Protein AF-A0AAD4EBS3-F1 (afdb_monomer_lite)

Radius of gyration: 17.21 Å; chains: 1; bounding box: 46×28×37 Å

Foldseek 3Di:
DDWDFPDWDWDDDPVDIDIDTDTPDDDDDVVVVCVVCVVDDDPVVVVVVVVVVVVVVCCCCPVVVD

Sequence (66 aa):
HVVSCLDSFQHRVPQDAHEYIVFGLLGEILLALIQCNKKGVPKPLVKVIAKQVLLGLQYLHYECDL

InterPro domains:
  IPR011009 Protein kinase-like domain superfamily [SSF56112] (1-63)

Structure (mmCIF, N/CA/C/O backbone):
data_AF-A0AAD4EBS3-F1
#
_entry.id   AF-A0AAD4EBS3-F1
#
loop_
_atom_site.group_PDB
_atom_site.id
_atom_site.type_symbol
_atom_site.label_atom_id
_atom_site.label_alt_id
_atom_site.label_comp_id
_atom_site.label_asym_id
_atom_site.label_entity_id
_atom_site.label_seq_id
_atom_site.pdbx_PDB_ins_code
_atom_site.Cartn_x
_atom_site.Cartn_y
_atom_site.Cartn_z
_atom_site.occupancy
_atom_site.B_iso_or_equiv
_atom_site.auth_seq_id
_atom_site.auth_comp_id
_atom_site.auth_asym_id
_atom_site.auth_atom_id
_atom_site.pdbx_PDB_model_num
ATOM 1 N N . HIS A 1 1 ? -4.911 -1.966 -3.322 1.00 81.38 1 HIS A N 1
ATOM 2 C CA . HIS A 1 1 ? -3.992 -0.869 -2.942 1.00 81.38 1 HIS A CA 1
ATOM 3 C C . HIS A 1 1 ? -2.583 -1.411 -2.772 1.00 81.38 1 HIS A C 1
ATOM 5 O O . HIS A 1 1 ? -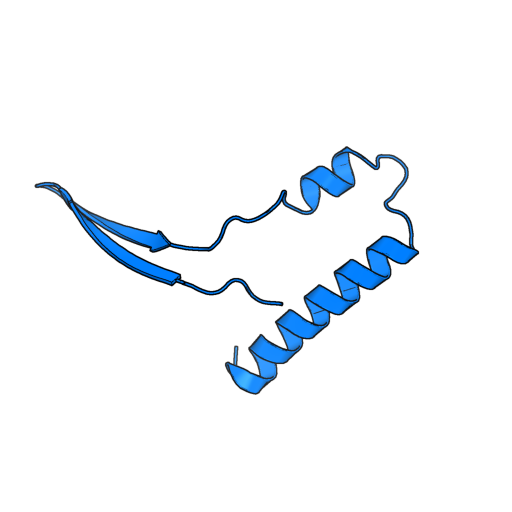2.181 -1.712 -1.658 1.00 81.38 1 HIS A O 1
ATOM 11 N N . VAL A 1 2 ? -1.856 -1.579 -3.873 1.00 94.38 2 VAL A N 1
ATOM 12 C CA . VAL A 1 2 ? -0.449 -2.005 -3.870 1.00 94.38 2 VAL A CA 1
ATOM 13 C C . VAL A 1 2 ? 0.316 -0.997 -4.716 1.00 94.38 2 VAL A C 1
ATOM 15 O O . VAL A 1 2 ? -0.228 -0.496 -5.700 1.00 94.38 2 VAL A O 1
ATOM 18 N N . VAL A 1 3 ? 1.529 -0.644 -4.301 1.00 94.75 3 VAL A N 1
ATOM 19 C CA . VAL A 1 3 ? 2.374 0.280 -5.061 1.00 94.75 3 VAL A CA 1
ATOM 20 C C . VAL A 1 3 ? 2.819 -0.408 -6.351 1.00 94.75 3 VAL A C 1
ATOM 22 O O . VAL A 1 3 ? 3.289 -1.541 -6.318 1.00 94.75 3 VAL A O 1
ATOM 25 N N . SER A 1 4 ? 2.668 0.277 -7.482 1.00 93.75 4 SER A N 1
ATOM 26 C CA . SER A 1 4 ? 3.084 -0.235 -8.789 1.00 93.75 4 SER A CA 1
ATOM 27 C C . SER A 1 4 ? 4.503 0.216 -9.117 1.00 93.75 4 SER A C 1
ATOM 29 O O . SER A 1 4 ? 4.815 1.402 -8.998 1.00 93.75 4 SER A O 1
ATOM 31 N N . CYS A 1 5 ? 5.336 -0.723 -9.562 1.00 94.38 5 CYS A N 1
ATOM 32 C CA . CYS A 1 5 ? 6.601 -0.420 -10.224 1.00 94.38 5 CYS A CA 1
ATOM 33 C C . CYS A 1 5 ? 6.299 0.266 -11.564 1.00 94.38 5 CYS A C 1
ATOM 35 O O . CYS A 1 5 ? 5.579 -0.296 -12.390 1.00 94.38 5 CYS A O 1
ATOM 37 N N . LEU A 1 6 ? 6.788 1.492 -11.743 1.00 96.69 6 LEU A N 1
ATOM 38 C CA . LEU A 1 6 ? 6.615 2.265 -12.975 1.00 96.69 6 LEU A CA 1
ATOM 39 C C . LEU A 1 6 ? 7.739 1.995 -13.973 1.00 96.69 6 LEU A C 1
ATOM 41 O O . LEU A 1 6 ? 7.495 1.997 -15.175 1.00 96.69 6 LEU A O 1
ATOM 45 N N . ASP A 1 7 ? 8.953 1.792 -13.468 1.00 96.75 7 ASP A N 1
ATOM 46 C CA . ASP A 1 7 ? 10.138 1.499 -14.266 1.00 96.75 7 ASP A CA 1
ATOM 47 C C . ASP A 1 7 ? 11.203 0.814 -13.398 1.00 96.75 7 ASP A C 1
ATOM 49 O O . ASP A 1 7 ? 11.207 0.949 -12.168 1.00 96.75 7 ASP A O 1
ATOM 53 N N . SER A 1 8 ? 12.126 0.111 -14.040 1.00 95.94 8 SER A N 1
ATOM 54 C CA . SER A 1 8 ? 13.295 -0.493 -13.407 1.00 95.94 8 SER A CA 1
ATOM 55 C C . SER A 1 8 ? 14.493 -0.392 -14.340 1.00 95.94 8 SER A C 1
ATOM 57 O O . SER A 1 8 ? 14.439 -0.869 -15.475 1.00 95.94 8 SER A O 1
ATOM 59 N N . PHE A 1 9 ? 15.593 0.189 -13.866 1.00 95.19 9 PHE A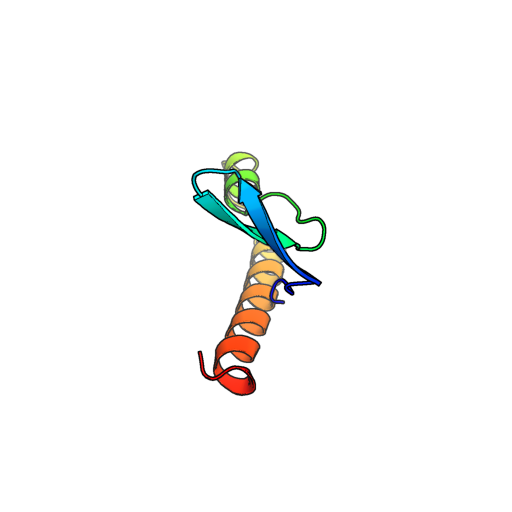 N 1
ATOM 60 C CA . PHE A 1 9 ? 16.799 0.357 -14.673 1.00 95.19 9 PHE A CA 1
ATOM 61 C C . PHE A 1 9 ? 18.069 0.147 -13.852 1.00 95.19 9 PHE A C 1
ATOM 63 O O . PHE A 1 9 ? 18.076 0.237 -12.626 1.00 95.19 9 PHE A O 1
ATOM 70 N N . GLN A 1 10 ? 19.172 -0.118 -14.554 1.00 95.12 10 GLN A N 1
ATOM 71 C CA . GLN A 1 10 ? 20.487 -0.291 -13.946 1.00 95.12 10 GLN A CA 1
ATOM 72 C C . GLN A 1 10 ? 21.367 0.931 -14.187 1.00 95.12 10 GLN A C 1
ATOM 74 O O . GLN A 1 10 ? 21.570 1.348 -15.330 1.00 95.12 10 GLN A O 1
ATOM 79 N N . HIS A 1 11 ? 21.958 1.456 -13.119 1.00 92.81 11 HIS A N 1
ATOM 80 C CA . HIS A 1 11 ? 23.044 2.422 -13.213 1.00 92.81 11 HIS A CA 1
ATOM 81 C C . HIS A 1 11 ? 24.382 1.688 -13.107 1.00 92.81 11 HIS A C 1
ATOM 83 O O . HIS A 1 11 ? 24.696 1.102 -12.071 1.00 92.81 11 HIS A O 1
ATOM 89 N N . ARG A 1 12 ? 25.168 1.705 -14.187 1.00 89.75 12 ARG A N 1
ATOM 90 C CA . ARG A 1 12 ? 26.497 1.080 -14.224 1.00 89.75 12 ARG A CA 1
ATOM 91 C C . ARG A 1 12 ? 27.570 2.101 -13.876 1.00 89.75 12 ARG A C 1
ATOM 93 O O . ARG A 1 12 ? 27.719 3.111 -14.560 1.00 89.75 12 ARG A O 1
ATOM 100 N N . VAL A 1 13 ? 28.343 1.782 -12.853 1.00 85.44 13 VAL A N 1
ATOM 101 C CA . VAL A 1 13 ? 29.551 2.482 -12.414 1.00 85.44 13 VAL A CA 1
ATOM 102 C C . VAL A 1 13 ? 30.734 1.545 -12.727 1.00 85.44 13 VAL A C 1
ATOM 104 O O . VAL A 1 13 ? 30.533 0.333 -12.772 1.00 85.44 13 VAL A O 1
ATOM 107 N N . PRO A 1 14 ? 31.972 2.019 -12.976 1.00 87.88 14 PRO A N 1
ATOM 108 C CA . PRO A 1 14 ? 33.061 1.159 -13.467 1.00 87.88 14 PRO A CA 1
ATOM 109 C C . PRO A 1 14 ? 33.392 -0.083 -12.621 1.00 87.88 14 PRO A C 1
ATOM 111 O O . PRO A 1 14 ? 34.104 -0.961 -13.096 1.00 87.88 14 PRO A O 1
ATOM 114 N N . GLN A 1 15 ? 32.907 -0.148 -11.380 1.00 89.31 15 GLN A N 1
ATOM 115 C CA . GLN A 1 15 ? 33.154 -1.237 -10.436 1.00 89.31 15 GLN A CA 1
ATOM 116 C C . GLN A 1 15 ? 31.877 -1.966 -9.992 1.00 89.31 15 GLN A C 1
ATOM 118 O O . GLN A 1 15 ? 31.996 -3.019 -9.376 1.00 89.31 15 GLN A O 1
ATOM 123 N N . ASP A 1 16 ? 30.684 -1.433 -10.282 1.00 88.56 16 ASP A N 1
ATOM 124 C CA . ASP A 1 16 ? 29.426 -2.002 -9.791 1.00 88.56 16 ASP A CA 1
ATOM 125 C C . ASP A 1 16 ? 28.221 -1.585 -10.651 1.00 88.56 16 ASP A C 1
ATOM 127 O O . ASP A 1 16 ? 28.243 -0.557 -11.332 1.00 88.56 16 ASP A O 1
ATOM 131 N N . ALA A 1 17 ? 27.148 -2.368 -10.616 1.00 91.50 17 ALA A N 1
ATOM 132 C CA . ALA A 1 17 ? 25.883 -2.053 -11.266 1.00 91.50 17 ALA A CA 1
ATOM 133 C C . ALA A 1 17 ? 24.759 -2.061 -10.228 1.00 91.50 17 ALA A C 1
ATOM 135 O O . ALA A 1 17 ? 24.433 -3.095 -9.655 1.00 91.50 17 ALA A O 1
ATOM 136 N N . HIS A 1 18 ? 24.145 -0.901 -10.016 1.00 94.06 18 HIS A N 1
ATOM 137 C CA . HIS A 1 18 ? 23.071 -0.727 -9.044 1.00 94.06 18 HIS A CA 1
ATOM 138 C C . HIS A 1 18 ? 21.717 -0.774 -9.754 1.00 94.06 18 HIS A C 1
ATOM 140 O O . HIS A 1 18 ? 21.506 -0.071 -10.745 1.00 94.06 18 HIS A O 1
ATOM 146 N N . GLU A 1 19 ? 20.797 -1.588 -9.246 1.00 94.25 19 GLU A N 1
ATOM 147 C CA . GLU A 1 19 ? 19.416 -1.654 -9.723 1.00 94.25 19 GLU A CA 1
ATOM 148 C C . GLU A 1 19 ? 18.551 -0.607 -9.013 1.00 94.25 19 GLU A C 1
ATOM 150 O O . GLU A 1 19 ? 18.605 -0.456 -7.790 1.00 94.25 19 GLU A O 1
ATOM 155 N N . TYR A 1 20 ? 17.757 0.127 -9.788 1.00 94.75 20 TYR A N 1
ATOM 156 C CA . TYR A 1 20 ? 16.838 1.151 -9.305 1.00 94.75 20 TYR A CA 1
ATOM 157 C C . TYR A 1 20 ? 15.424 0.795 -9.729 1.00 94.75 20 TYR A C 1
ATOM 159 O O . TYR A 1 20 ? 15.193 0.383 -10.865 1.00 94.75 20 TYR A O 1
ATOM 167 N N . ILE A 1 21 ? 14.477 1.012 -8.819 1.00 96.69 21 ILE A N 1
ATOM 168 C CA . ILE A 1 21 ? 13.052 0.798 -9.056 1.00 96.69 21 ILE A CA 1
ATOM 169 C C . ILE A 1 21 ? 12.336 2.128 -8.856 1.00 96.69 21 ILE A C 1
ATOM 171 O O . ILE A 1 21 ? 12.520 2.802 -7.838 1.00 96.69 21 ILE A O 1
ATOM 175 N N . VAL A 1 22 ? 11.532 2.514 -9.839 1.00 96.62 22 VAL A N 1
ATOM 176 C CA . VAL A 1 22 ? 10.789 3.771 -9.851 1.00 96.62 22 VAL A CA 1
ATOM 177 C C . VAL A 1 22 ? 9.348 3.503 -9.446 1.00 96.62 22 VAL A C 1
ATOM 179 O O . VAL A 1 22 ? 8.681 2.619 -9.981 1.00 96.62 22 VAL A O 1
ATOM 182 N N . PHE A 1 23 ? 8.844 4.318 -8.528 1.00 96.88 23 PHE A N 1
ATOM 183 C CA . PHE A 1 23 ? 7.461 4.286 -8.066 1.00 96.88 23 PHE A CA 1
ATOM 184 C C . PHE A 1 23 ? 6.844 5.682 -8.180 1.00 96.88 23 PHE A C 1
ATOM 186 O O . PHE A 1 23 ? 7.554 6.686 -8.261 1.00 96.88 23 PHE A O 1
ATOM 193 N N . GLY A 1 24 ? 5.511 5.758 -8.160 1.00 94.31 24 GLY A N 1
ATOM 194 C CA . GLY A 1 24 ? 4.819 7.038 -7.995 1.00 94.31 24 GLY A CA 1
ATOM 195 C C . GLY A 1 24 ? 5.121 7.670 -6.630 1.00 94.31 24 GLY A C 1
ATOM 196 O O . GLY A 1 24 ? 5.520 6.975 -5.697 1.00 94.31 24 GLY A O 1
ATOM 197 N N . LEU A 1 25 ? 4.909 8.984 -6.497 1.00 94.94 25 LEU A N 1
ATOM 198 C CA . LEU A 1 25 ? 5.070 9.678 -5.215 1.00 94.94 25 LEU A CA 1
ATOM 199 C C . LEU A 1 25 ? 4.186 9.029 -4.140 1.00 94.94 25 LEU A C 1
ATOM 201 O O . LEU A 1 25 ? 2.972 8.908 -4.311 1.00 94.94 25 LEU A O 1
ATOM 205 N N . LEU A 1 26 ? 4.806 8.637 -3.028 1.00 93.81 26 LEU A N 1
ATOM 206 C CA . LEU A 1 26 ? 4.128 8.063 -1.871 1.00 93.81 26 LEU A CA 1
ATOM 207 C C . LEU A 1 26 ? 4.064 9.087 -0.740 1.00 93.81 26 LEU A C 1
ATOM 209 O O . LEU A 1 26 ? 4.936 9.943 -0.598 1.00 93.81 26 LEU A O 1
ATOM 213 N N . GLY A 1 27 ? 3.007 8.991 0.061 1.00 92.81 27 GLY A N 1
ATOM 214 C CA . GLY A 1 27 ? 2.879 9.775 1.282 1.00 92.81 27 GLY A CA 1
ATOM 215 C C . GLY A 1 27 ? 3.754 9.241 2.416 1.00 92.81 27 GLY A C 1
ATOM 216 O O . GLY A 1 27 ? 4.559 8.324 2.252 1.00 92.81 27 GLY A O 1
ATOM 217 N N . GLU A 1 28 ? 3.549 9.805 3.600 1.00 95.94 28 GLU A N 1
ATOM 218 C CA . GLU A 1 28 ? 4.211 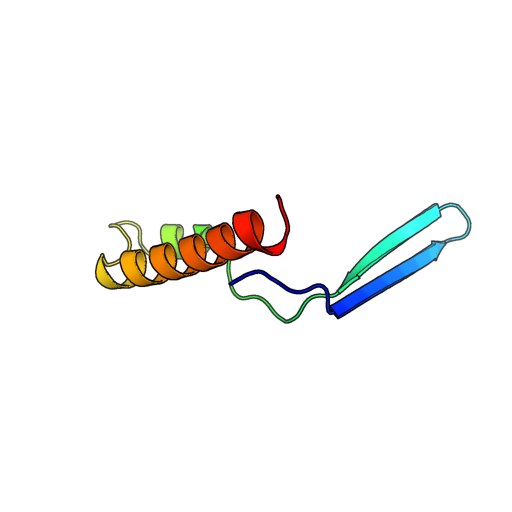9.344 4.817 1.00 95.94 28 GLU A CA 1
ATOM 219 C C . GLU A 1 28 ? 3.805 7.911 5.190 1.00 95.94 28 GLU A C 1
ATOM 221 O O . GLU A 1 28 ? 2.680 7.462 4.950 1.00 95.94 28 GLU A O 1
ATOM 226 N N . ILE A 1 29 ? 4.719 7.195 5.845 1.00 96.12 29 ILE A N 1
ATOM 227 C CA . ILE A 1 29 ? 4.432 5.871 6.398 1.00 96.12 29 ILE A CA 1
ATOM 228 C C . ILE A 1 29 ? 3.540 5.973 7.643 1.00 96.12 29 ILE A C 1
ATOM 230 O O . ILE A 1 29 ? 3.560 6.966 8.371 1.00 96.12 29 ILE A O 1
ATOM 234 N N . LEU A 1 30 ? 2.815 4.895 7.962 1.00 96.81 30 LEU A N 1
ATOM 235 C CA . LEU A 1 30 ? 1.885 4.853 9.103 1.00 96.81 30 LEU A CA 1
ATOM 236 C C . LEU A 1 30 ? 2.535 5.190 10.455 1.00 96.81 30 LEU A C 1
ATOM 238 O O . LEU A 1 30 ? 1.842 5.637 11.366 1.00 96.81 30 LEU A O 1
ATOM 242 N N . LEU A 1 3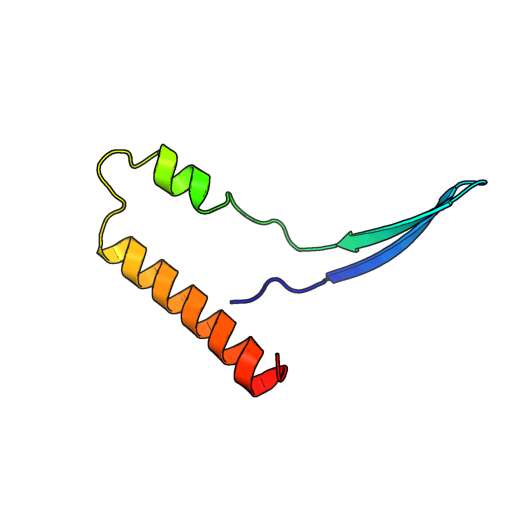1 ? 3.851 5.008 10.597 1.00 96.81 31 LEU A N 1
ATOM 243 C CA . LEU A 1 31 ? 4.568 5.398 11.809 1.00 96.81 31 LEU A CA 1
ATOM 244 C C . LEU A 1 31 ? 4.448 6.904 12.088 1.00 96.81 31 LEU A C 1
ATOM 246 O O . LEU A 1 31 ? 4.217 7.276 13.237 1.00 96.81 31 LEU A O 1
ATOM 250 N N . ALA A 1 32 ? 4.528 7.751 11.056 1.00 97.06 32 ALA A N 1
ATOM 251 C CA . ALA A 1 32 ? 4.339 9.195 11.196 1.00 97.06 32 ALA A CA 1
ATOM 252 C C . ALA A 1 32 ? 2.923 9.510 11.709 1.00 97.06 32 ALA A C 1
ATOM 254 O O . ALA A 1 32 ? 2.752 10.235 12.690 1.00 97.06 32 ALA A O 1
ATOM 255 N N . LEU A 1 33 ? 1.906 8.846 11.143 1.00 96.31 33 LEU A N 1
ATOM 256 C CA . LEU A 1 33 ? 0.519 8.967 11.598 1.00 96.31 33 LEU A CA 1
ATOM 257 C C . LEU A 1 33 ? 0.366 8.591 13.082 1.00 96.31 33 LEU A C 1
ATOM 259 O O . LEU A 1 33 ? -0.314 9.297 13.829 1.00 96.31 33 LEU A O 1
ATOM 263 N N . ILE A 1 34 ? 0.999 7.503 13.528 1.00 96.50 34 ILE A N 1
ATOM 264 C CA . ILE A 1 34 ? 0.960 7.064 14.932 1.00 96.50 34 ILE A CA 1
ATOM 265 C C . ILE A 1 34 ? 1.656 8.085 15.842 1.00 96.50 34 ILE A C 1
ATOM 267 O O . ILE A 1 34 ? 1.117 8.439 16.892 1.00 96.50 34 ILE A O 1
ATOM 271 N N . GLN A 1 35 ? 2.818 8.599 15.437 1.00 96.75 35 GLN A N 1
ATOM 272 C CA . GLN A 1 35 ? 3.582 9.585 16.207 1.00 96.75 35 GLN A CA 1
ATOM 273 C C . GLN A 1 35 ? 2.824 10.912 16.382 1.00 96.75 35 GLN A C 1
ATOM 275 O O . GLN A 1 35 ? 2.858 11.498 17.470 1.00 96.75 35 GLN A O 1
ATOM 280 N N . CYS A 1 36 ? 2.082 11.353 15.360 1.00 96.44 36 CYS A N 1
ATOM 281 C CA . CYS A 1 36 ? 1.217 12.534 15.433 1.00 96.44 36 CYS A CA 1
ATOM 282 C C . CYS A 1 36 ? -0.036 12.311 16.299 1.00 96.44 36 CYS A C 1
ATOM 284 O O . CYS A 1 36 ? -0.578 13.262 16.860 1.00 96.44 36 CYS A O 1
ATOM 286 N N . ASN A 1 37 ? -0.487 11.063 16.457 1.00 96.62 37 ASN A N 1
ATOM 287 C CA . ASN A 1 37 ? -1.703 10.706 17.189 1.00 96.62 37 ASN A CA 1
ATOM 288 C C . ASN A 1 37 ? -1.379 9.945 18.483 1.00 96.62 37 ASN A C 1
ATOM 290 O O . ASN A 1 37 ? -1.808 8.809 18.678 1.00 96.62 37 ASN A O 1
ATOM 294 N N . LYS A 1 38 ? -0.664 10.590 19.416 1.00 93.94 38 LYS A N 1
ATOM 295 C CA . LYS A 1 38 ? -0.207 9.970 20.683 1.00 93.94 38 LYS A CA 1
ATOM 296 C C . LYS A 1 38 ? -1.321 9.356 21.547 1.00 93.94 38 LYS A C 1
ATOM 298 O O . LYS A 1 38 ? -1.044 8.498 22.374 1.00 93.94 38 LYS A O 1
ATOM 303 N N . LYS A 1 39 ? -2.574 9.796 21.377 1.00 95.62 39 LYS A N 1
ATOM 304 C CA . LYS A 1 39 ? -3.761 9.261 22.077 1.00 95.62 39 LYS A CA 1
ATOM 305 C C . LYS A 1 39 ? -4.530 8.208 21.260 1.00 95.62 39 LYS A C 1
ATOM 307 O O . LYS A 1 39 ? -5.630 7.822 21.644 1.00 95.62 39 LYS A O 1
ATOM 312 N N . GLY A 1 40 ? -3.958 7.751 20.149 1.00 95.38 40 GLY A N 1
ATOM 313 C CA . GLY A 1 40 ? -4.575 6.835 19.199 1.00 95.38 40 GLY A CA 1
ATOM 314 C C . GLY A 1 40 ? -5.166 7.545 17.981 1.00 95.38 40 GLY A C 1
ATOM 315 O O . GLY A 1 40 ? -5.633 8.681 18.052 1.00 95.38 40 GLY A O 1
ATOM 316 N N . VAL A 1 41 ? -5.148 6.844 16.848 1.00 97.69 41 VAL A N 1
ATOM 317 C CA . VAL A 1 41 ? -5.744 7.297 15.585 1.00 97.69 41 VAL A CA 1
ATOM 318 C C . VAL A 1 41 ? -7.271 7.121 15.651 1.00 97.69 41 VAL A C 1
ATOM 320 O O . VAL A 1 41 ? -7.737 6.078 16.123 1.00 97.69 41 VAL A O 1
ATOM 323 N N . PRO A 1 42 ? -8.083 8.083 15.168 1.00 97.69 42 PRO A N 1
ATOM 324 C CA . PRO A 1 42 ? -9.539 7.954 15.164 1.00 97.69 42 PRO A CA 1
ATOM 325 C C . PRO A 1 42 ? -10.022 6.651 14.510 1.00 97.69 42 PRO A C 1
ATOM 327 O O . PRO A 1 42 ? -9.651 6.334 13.379 1.00 97.69 42 PRO A O 1
ATOM 330 N N . LYS A 1 43 ? -10.913 5.914 15.192 1.00 97.75 43 LYS A N 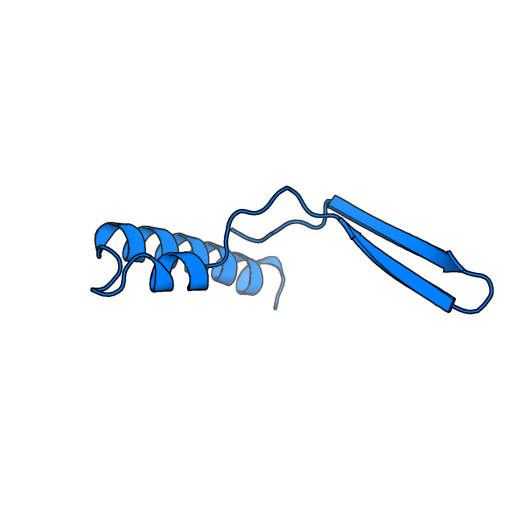1
ATOM 331 C CA . LYS A 1 43 ? -11.448 4.622 14.712 1.00 97.75 43 LYS A CA 1
ATOM 332 C C . LYS A 1 43 ? -11.978 4.651 13.267 1.00 97.75 43 LYS A C 1
ATOM 334 O O . LYS A 1 43 ? -11.726 3.680 12.554 1.00 97.75 43 LYS A O 1
ATOM 339 N N . PRO A 1 44 ? -12.688 5.699 12.798 1.00 98.12 44 PRO A N 1
ATOM 340 C CA . PRO A 1 44 ? -13.123 5.762 11.403 1.00 98.12 44 PRO A CA 1
ATOM 341 C C . PRO A 1 44 ? -11.952 5.722 10.414 1.00 98.12 44 PRO A C 1
ATOM 343 O O . PRO A 1 44 ? -12.015 4.989 9.430 1.00 98.12 44 PRO A O 1
ATOM 346 N N . LEU A 1 45 ? -10.859 6.431 10.711 1.00 97.56 45 LEU A N 1
ATOM 347 C CA . LEU A 1 45 ? -9.661 6.448 9.872 1.00 97.56 45 LEU A CA 1
ATOM 348 C C . LEU A 1 45 ? -8.952 5.089 9.884 1.00 97.56 45 LEU A C 1
ATOM 350 O O . LEU A 1 45 ? -8.586 4.580 8.828 1.00 97.56 45 LEU A O 1
ATOM 354 N N . VAL A 1 46 ? -8.851 4.451 11.055 1.00 98.12 46 VAL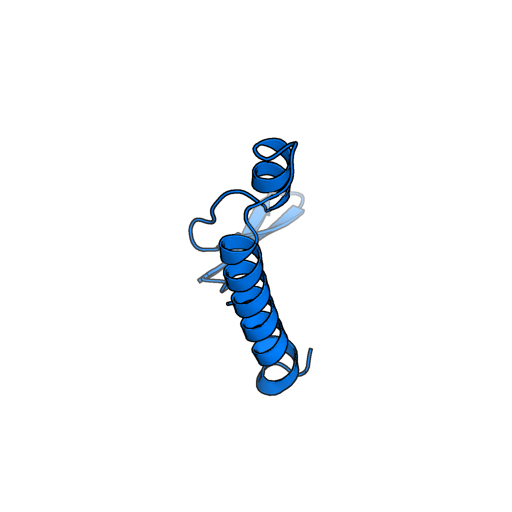 A N 1
ATOM 355 C CA . VAL A 1 46 ? -8.299 3.090 11.175 1.00 98.12 46 VAL A CA 1
ATOM 356 C C . VAL A 1 46 ? -9.071 2.101 10.298 1.00 98.12 46 VAL A C 1
ATOM 358 O O . VAL A 1 46 ? -8.456 1.294 9.609 1.00 98.12 46 VAL A O 1
ATOM 361 N N . LYS A 1 47 ? -10.409 2.182 10.260 1.00 98.44 47 LYS A N 1
ATOM 362 C CA . LYS A 1 47 ? -11.230 1.313 9.399 1.00 98.44 47 LYS A CA 1
ATOM 363 C C . LYS A 1 47 ? -10.951 1.527 7.910 1.00 98.44 47 LYS A C 1
ATOM 365 O O . LYS A 1 47 ? -10.922 0.551 7.164 1.00 98.44 47 LYS A O 1
ATOM 370 N N . VAL A 1 48 ? -10.740 2.772 7.475 1.00 98.19 48 VAL A N 1
ATOM 371 C CA . VAL A 1 48 ? -10.392 3.079 6.076 1.00 98.19 48 VAL A CA 1
ATOM 372 C C . VAL A 1 48 ? -9.025 2.495 5.724 1.00 98.19 48 VAL A C 1
ATOM 374 O O . VAL A 1 48 ? -8.918 1.790 4.722 1.00 98.19 48 VAL A O 1
ATOM 377 N N . ILE A 1 49 ? -8.015 2.717 6.570 1.00 97.75 49 ILE A N 1
ATOM 378 C CA . ILE A 1 49 ? -6.661 2.176 6.373 1.00 97.75 49 ILE A CA 1
ATOM 379 C C . ILE A 1 49 ? -6.708 0.647 6.320 1.00 97.75 49 ILE A C 1
ATOM 381 O O . ILE A 1 49 ? -6.223 0.050 5.363 1.00 97.75 49 ILE A O 1
ATOM 385 N N . ALA A 1 50 ? -7.359 0.011 7.299 1.00 98.38 50 ALA A N 1
ATOM 386 C CA . ALA A 1 50 ? -7.484 -1.441 7.357 1.00 98.38 50 ALA A CA 1
ATOM 387 C C . ALA A 1 50 ? -8.171 -2.004 6.107 1.00 98.38 50 ALA A C 1
ATOM 389 O O . ALA A 1 50 ? -7.685 -2.971 5.529 1.00 98.38 50 ALA A O 1
ATOM 390 N N . LYS A 1 51 ? -9.254 -1.373 5.633 1.00 98.50 51 LYS A N 1
ATOM 391 C CA . LYS A 1 51 ? -9.925 -1.786 4.393 1.00 98.50 51 LYS A CA 1
ATOM 392 C C . LYS A 1 51 ? -8.980 -1.719 3.191 1.00 98.50 51 LYS A C 1
ATOM 394 O O . LYS A 1 51 ? -8.960 -2.648 2.395 1.00 98.50 51 LYS A O 1
ATOM 399 N N . GLN A 1 52 ? -8.206 -0.644 3.048 1.00 98.19 52 GLN A N 1
ATOM 400 C CA . GLN A 1 52 ? -7.268 -0.494 1.932 1.00 98.19 52 GLN A CA 1
ATOM 401 C C . GLN A 1 52 ? -6.133 -1.521 1.987 1.00 98.19 52 GLN A C 1
ATOM 403 O O . GLN A 1 52 ? -5.813 -2.115 0.959 1.00 98.19 52 GLN A O 1
ATOM 408 N N . VAL A 1 53 ? -5.580 -1.780 3.177 1.00 98.25 53 VAL A N 1
ATOM 409 C CA . VAL A 1 53 ? -4.569 -2.829 3.388 1.00 98.25 53 VAL A CA 1
ATOM 410 C C . VAL A 1 53 ? -5.136 -4.197 3.023 1.00 98.25 53 VAL A C 1
ATOM 412 O O . VAL A 1 53 ? -4.514 -4.919 2.254 1.00 98.25 53 VAL A O 1
ATOM 415 N N . LEU A 1 54 ? -6.342 -4.529 3.493 1.00 98.50 54 LEU A N 1
ATOM 416 C CA . LEU A 1 54 ? -6.994 -5.800 3.175 1.00 98.50 54 LEU A CA 1
ATOM 417 C C . LEU A 1 54 ? -7.271 -5.953 1.675 1.00 98.50 54 LEU A C 1
ATOM 419 O O . LEU A 1 54 ? -7.061 -7.033 1.143 1.00 98.50 54 LEU A O 1
ATOM 423 N N . LEU A 1 55 ? -7.675 -4.888 0.976 1.00 98.38 55 LEU A N 1
ATOM 424 C CA . LEU A 1 55 ? -7.829 -4.916 -0.484 1.00 98.38 55 LEU A CA 1
ATOM 425 C C . LEU A 1 55 ? -6.486 -5.109 -1.206 1.00 98.38 55 LEU A C 1
ATOM 427 O O . LEU A 1 55 ? -6.435 -5.750 -2.249 1.00 98.38 55 LEU A O 1
ATOM 431 N N . GLY A 1 56 ? -5.399 -4.532 -0.683 1.00 97.81 56 GLY A N 1
ATOM 432 C CA . GLY A 1 56 ? -4.047 -4.779 -1.189 1.00 97.81 56 GLY A CA 1
ATOM 433 C C . GLY A 1 56 ? -3.618 -6.232 -0.993 1.00 97.81 56 GLY A C 1
ATOM 434 O O . GLY A 1 56 ? -3.200 -6.869 -1.951 1.00 97.81 56 GLY A O 1
ATOM 435 N N . LEU A 1 57 ? -3.794 -6.764 0.217 1.00 98.19 57 LEU A N 1
ATOM 436 C CA . LEU A 1 57 ? -3.471 -8.154 0.547 1.00 98.19 57 LEU A CA 1
ATOM 437 C C . LEU A 1 57 ? -4.312 -9.147 -0.253 1.00 98.19 57 LEU A C 1
ATOM 439 O O . LEU A 1 57 ? -3.779 -10.126 -0.752 1.00 98.19 57 LEU A O 1
ATOM 443 N N . GLN A 1 58 ? -5.606 -8.877 -0.428 1.00 98.06 58 GLN A N 1
ATOM 444 C CA . GLN A 1 58 ? -6.476 -9.704 -1.260 1.00 98.06 58 GLN A CA 1
ATOM 445 C C . GLN A 1 58 ? -5.952 -9.799 -2.696 1.00 98.06 58 GLN A C 1
ATOM 447 O O . GLN A 1 58 ? -5.894 -10.891 -3.247 1.00 98.06 58 GLN A O 1
ATOM 452 N N . TYR A 1 59 ? -5.557 -8.668 -3.287 1.00 97.38 59 TYR A N 1
ATOM 453 C CA . TYR A 1 59 ? -4.975 -8.648 -4.627 1.00 97.38 59 TYR A CA 1
ATOM 454 C C . TYR A 1 59 ? -3.666 -9.448 -4.686 1.00 97.38 59 TYR A C 1
ATOM 456 O O . TYR A 1 59 ? -3.499 -10.263 -5.585 1.00 97.38 59 TYR A O 1
ATOM 464 N N . LEU A 1 60 ? -2.773 -9.270 -3.705 1.00 97.69 60 LEU A N 1
ATOM 465 C CA . LEU A 1 60 ? -1.513 -10.020 -3.645 1.00 97.69 60 LEU A CA 1
ATOM 466 C C . LEU A 1 60 ? -1.747 -11.534 -3.556 1.00 97.69 60 LEU A C 1
ATOM 468 O O . LEU A 1 60 ? -1.132 -12.281 -4.307 1.00 97.69 60 LEU A O 1
ATOM 472 N N . HIS A 1 61 ? -2.669 -11.970 -2.698 1.00 97.06 61 HIS A N 1
ATOM 473 C CA . HIS A 1 61 ? -2.936 -13.393 -2.490 1.00 97.06 61 HIS A CA 1
ATOM 474 C C . HIS A 1 61 ? -3.685 -14.052 -3.657 1.00 97.06 61 HIS A C 1
ATOM 476 O O . HIS A 1 61 ? -3.467 -15.228 -3.916 1.00 97.06 61 HIS A O 1
ATOM 482 N N . TYR A 1 62 ? -4.622 -13.350 -4.307 1.00 97.06 62 TYR A N 1
ATOM 483 C CA . TYR A 1 62 ? -5.501 -13.961 -5.316 1.00 97.06 62 TYR A CA 1
ATOM 484 C C . TYR A 1 62 ? -5.068 -13.721 -6.755 1.00 97.06 62 TYR A C 1
ATOM 486 O O . TYR A 1 62 ? -5.272 -14.590 -7.591 1.00 97.06 62 TYR A O 1
ATOM 494 N N . GLU A 1 63 ? -4.515 -12.549 -7.056 1.00 95.62 63 GLU A N 1
ATOM 495 C CA . GLU A 1 63 ? -4.144 -12.190 -8.428 1.00 95.62 63 GLU A CA 1
ATOM 496 C C . GLU A 1 63 ? -2.638 -12.345 -8.671 1.00 95.62 63 GLU A C 1
ATOM 498 O O . GLU A 1 63 ? -2.212 -12.468 -9.816 1.00 95.62 63 GLU A O 1
ATOM 503 N N . CYS A 1 64 ? -1.814 -12.301 -7.615 1.00 95.50 64 CYS A N 1
ATOM 504 C CA . CYS A 1 64 ? -0.357 -12.433 -7.727 1.00 95.50 64 CYS A CA 1
ATOM 505 C C . CYS A 1 64 ? 0.201 -13.746 -7.159 1.00 95.50 64 CYS A C 1
ATOM 507 O O . CYS A 1 64 ? 1.402 -13.961 -7.296 1.00 95.50 64 CYS A O 1
ATOM 509 N N . ASP A 1 65 ? -0.635 -14.589 -6.538 1.00 93.94 65 ASP A N 1
ATOM 510 C CA . ASP A 1 65 ? -0.239 -15.838 -5.863 1.00 93.94 65 ASP A CA 1
ATOM 511 C C . ASP A 1 65 ? 0.933 -15.667 -4.866 1.00 93.94 65 ASP A C 1
ATOM 513 O O . ASP A 1 65 ? 1.809 -16.530 -4.752 1.00 93.94 65 ASP A O 1
ATOM 517 N N . LEU A 1 66 ? 0.967 -14.530 -4.157 1.00 84.44 66 LEU A N 1
ATOM 518 C CA . LEU A 1 66 ? 1.978 -14.186 -3.143 1.00 84.44 66 LEU A CA 1
ATOM 519 C C . LEU A 1 66 ? 1.504 -14.448 -1.711 1.00 84.44 66 LEU A C 1
ATOM 521 O O . LEU A 1 66 ? 0.290 -14.301 -1.449 1.00 84.44 66 LEU A O 1
#

pLDDT: mean 95.26, std 3.49, range [81.38, 98.5]

Organism: NCBI:txid1912939

Secondary structure (DSSP, 8-state):
--PPEEEEEEEEETTEEEEEEEE------HHHHHHH-TT---HHHHHHHHHHHHHHHHHHHHHS--